Protein AF-A0A0T0MCL2-F1 (afdb_monomer_lite)

Sequence (71 aa):
MEKDFWVVAALDGGQQFDFFFYDEGENPPMYYYCSYLGEFDDNIFGEGPGIRKISDSFTKYVEKRIKAHKS

Secondary structu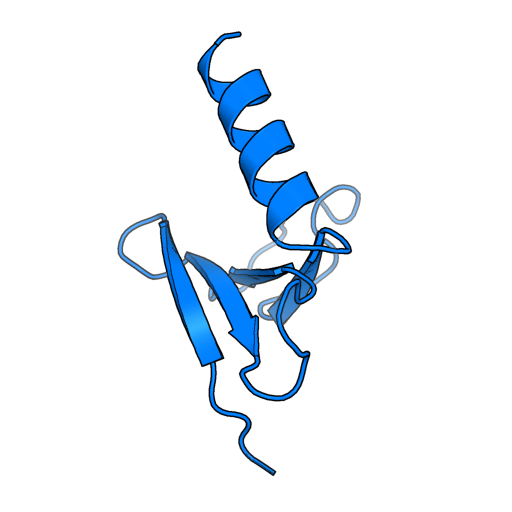re (DSSP, 8-state):
----EEEEEEEGGGTEEEEEEGGG-SS--EEEEE---S---HHHH-SSSEEEEEESSHHHHHHHHHHHHT-

Foldseek 3Di:
DDFDKDWPDADDPNQKTKIFTPVQDDWRFIKMFHQDQDCDPCVVDNHDTDIGTPGRTPVVVVVVVVVVVVD

Structure (mmCIF, N/CA/C/O backbone):
data_AF-A0A0T0MCL2-F1
#
_entry.id   AF-A0A0T0MCL2-F1
#
loop_
_atom_site.group_PDB
_atom_site.id
_atom_site.type_symbol
_atom_site.label_atom_id
_atom_site.label_alt_id
_atom_site.label_comp_id
_atom_site.label_asym_id
_atom_site.label_entity_id
_atom_site.label_seq_id
_atom_site.pdbx_PDB_ins_code
_atom_site.Cartn_x
_atom_site.Cartn_y
_atom_site.Cartn_z
_atom_site.occupancy
_atom_site.B_iso_or_equiv
_atom_site.auth_seq_id
_atom_site.auth_comp_id
_atom_site.auth_asym_id
_atom_site.auth_atom_id
_atom_site.pdbx_PDB_model_num
ATOM 1 N N . MET A 1 1 ? 13.197 -16.340 -0.053 1.00 56.47 1 MET A N 1
ATOM 2 C CA . ME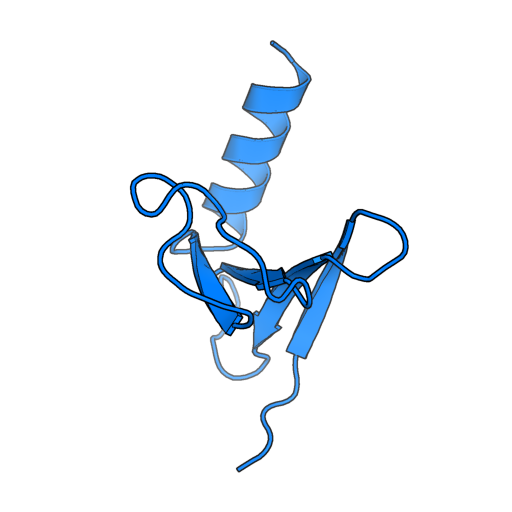T A 1 1 ? 11.755 -16.641 0.008 1.00 56.47 1 MET A CA 1
ATOM 3 C C . MET A 1 1 ? 11.071 -15.445 -0.610 1.00 56.47 1 MET A C 1
ATOM 5 O O . MET A 1 1 ? 11.327 -14.340 -0.146 1.00 56.47 1 MET A O 1
ATOM 9 N N . GLU A 1 2 ? 10.352 -15.636 -1.708 1.00 79.81 2 GLU A N 1
ATOM 10 C CA . GLU A 1 2 ? 9.537 -14.564 -2.282 1.00 79.81 2 GLU A CA 1
ATOM 11 C C . GLU A 1 2 ? 8.395 -14.277 -1.301 1.00 79.81 2 GLU A C 1
ATOM 13 O O . GLU A 1 2 ? 7.820 -15.211 -0.739 1.00 79.81 2 GLU A O 1
ATOM 18 N N . LYS A 1 3 ? 8.156 -12.997 -1.008 1.00 87.38 3 LYS A N 1
ATOM 19 C CA . LYS A 1 3 ? 7.061 -12.560 -0.144 1.00 87.38 3 LYS A CA 1
ATOM 20 C C . LYS A 1 3 ? 5.978 -11.952 -1.013 1.00 87.38 3 LYS A C 1
ATOM 22 O O . LYS A 1 3 ? 6.266 -11.036 -1.781 1.00 87.38 3 LYS A O 1
ATOM 27 N N . ASP A 1 4 ? 4.752 -12.419 -0.835 1.00 94.56 4 ASP A N 1
ATOM 28 C CA . ASP A 1 4 ? 3.596 -11.812 -1.475 1.00 94.56 4 ASP A CA 1
ATOM 29 C C . ASP A 1 4 ? 3.311 -10.436 -0.862 1.00 94.56 4 ASP A C 1
ATOM 31 O O . ASP A 1 4 ? 3.428 -10.223 0.352 1.00 94.56 4 ASP A O 1
ATOM 35 N N . PHE A 1 5 ? 2.931 -9.492 -1.717 1.00 94.69 5 PHE A N 1
ATOM 36 C CA . PHE A 1 5 ? 2.649 -8.116 -1.334 1.00 94.69 5 PHE A CA 1
ATOM 37 C C . PHE A 1 5 ? 1.420 -7.569 -2.059 1.00 94.69 5 PHE A C 1
ATOM 39 O O . PHE A 1 5 ? 1.051 -8.038 -3.137 1.00 94.69 5 PHE A O 1
ATOM 46 N N . TRP A 1 6 ? 0.808 -6.536 -1.477 1.00 95.56 6 TRP A N 1
ATOM 47 C CA . TRP A 1 6 ? -0.29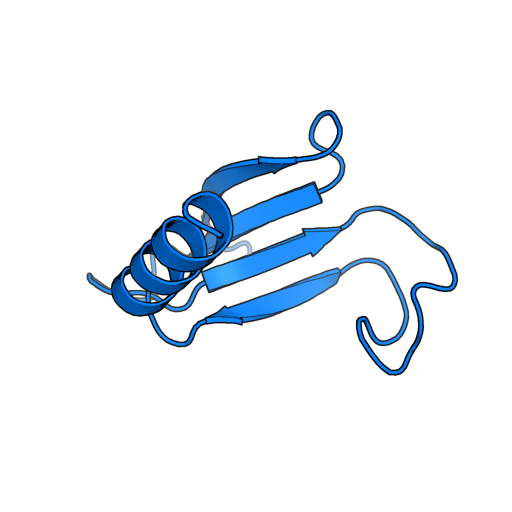3 -5.792 -2.089 1.00 95.56 6 TRP A CA 1
ATOM 48 C C . TRP A 1 6 ? 0.149 -4.364 -2.405 1.00 95.56 6 TRP A C 1
ATOM 50 O O . TRP A 1 6 ? 0.553 -3.619 -1.511 1.00 95.56 6 TRP A O 1
ATOM 60 N N . VAL A 1 7 ? 0.009 -3.950 -3.668 1.00 95.00 7 VAL A N 1
ATOM 61 C CA . VAL A 1 7 ? 0.244 -2.563 -4.104 1.00 95.00 7 VAL A CA 1
ATOM 62 C C . VAL A 1 7 ? -0.987 -1.700 -3.844 1.00 95.00 7 VAL A C 1
ATOM 64 O O . VAL A 1 7 ? -2.067 -1.964 -4.373 1.00 95.00 7 VAL A O 1
ATOM 67 N N . VAL A 1 8 ? -0.828 -0.655 -3.036 1.00 94.62 8 VAL A N 1
ATOM 68 C CA . VAL A 1 8 ? -1.927 0.251 -2.657 1.00 94.62 8 VAL A CA 1
ATOM 69 C C . VAL A 1 8 ? -1.957 1.527 -3.492 1.00 94.62 8 VAL A C 1
ATOM 71 O O . VAL A 1 8 ? -3.004 2.160 -3.604 1.00 94.62 8 VAL A O 1
ATOM 74 N N . ALA A 1 9 ? -0.824 1.910 -4.081 1.00 92.75 9 ALA A N 1
ATOM 75 C CA . ALA A 1 9 ? -0.733 3.052 -4.978 1.00 92.75 9 ALA A CA 1
ATOM 76 C C . ALA A 1 9 ? 0.343 2.800 -6.033 1.00 92.75 9 ALA A C 1
ATOM 78 O O . ALA A 1 9 ? 1.506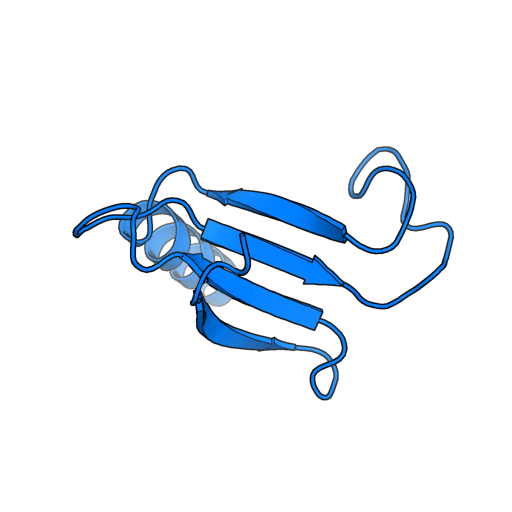 2.601 -5.692 1.00 92.75 9 ALA A O 1
ATOM 79 N N . ALA A 1 10 ? -0.048 2.843 -7.305 1.00 91.75 10 ALA A N 1
ATOM 80 C CA . ALA A 1 10 ? 0.886 2.902 -8.419 1.00 91.75 10 ALA A CA 1
ATOM 81 C C . ALA A 1 10 ? 1.173 4.369 -8.752 1.00 91.75 10 ALA A C 1
ATOM 83 O O . ALA A 1 10 ? 0.259 5.189 -8.858 1.00 91.75 10 ALA A O 1
ATOM 84 N N . LEU A 1 11 ? 2.447 4.687 -8.913 1.00 85.81 11 LEU A N 1
ATOM 85 C CA . LEU A 1 11 ? 2.960 6.011 -9.219 1.00 85.81 11 LEU A CA 1
ATOM 86 C C . LEU A 1 11 ? 3.785 5.915 -10.504 1.00 85.81 11 LEU A C 1
ATOM 88 O O . LEU A 1 11 ? 4.369 4.874 -10.808 1.00 85.81 11 LEU A O 1
ATOM 92 N N . ASP A 1 12 ? 3.814 7.006 -11.264 1.00 85.81 12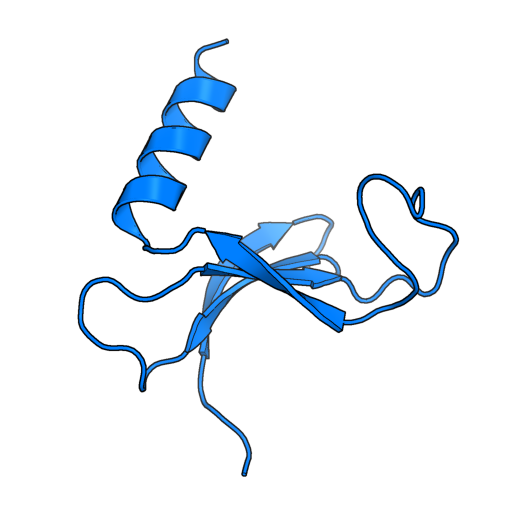 ASP A N 1
ATOM 93 C CA . ASP A 1 12 ? 4.727 7.158 -12.399 1.00 85.81 12 ASP A CA 1
ATOM 94 C C . ASP A 1 12 ? 4.701 5.972 -13.388 1.00 85.81 12 ASP A C 1
ATOM 96 O O . ASP A 1 12 ? 5.688 5.275 -13.623 1.00 85.81 12 ASP A O 1
ATOM 100 N N . GLY A 1 13 ? 3.501 5.646 -13.880 1.00 82.62 13 GLY A N 1
ATOM 101 C CA . GLY A 1 13 ? 3.304 4.553 -14.839 1.00 82.62 13 GLY A CA 1
ATOM 102 C C . GLY A 1 13 ? 3.642 3.152 -14.308 1.00 82.62 13 GLY A C 1
ATOM 103 O O . GLY A 1 13 ? 3.815 2.236 -15.107 1.00 82.62 13 GLY A O 1
ATOM 104 N N . GLY A 1 14 ? 3.745 2.974 -12.985 1.00 81.81 14 GLY A N 1
ATOM 105 C CA . GLY A 1 14 ? 4.086 1.699 -12.344 1.00 81.81 14 GLY A CA 1
ATOM 106 C C . GLY A 1 14 ? 5.583 1.488 -12.108 1.00 81.81 14 GLY A C 1
ATOM 107 O O . GLY A 1 14 ? 5.968 0.434 -11.609 1.00 81.81 14 GLY A O 1
ATOM 108 N N . GLN A 1 15 ? 6.427 2.476 -12.422 1.00 86.06 15 GLN A N 1
ATOM 109 C CA . GLN A 1 15 ? 7.857 2.460 -12.072 1.00 86.06 15 GLN A CA 1
ATOM 110 C C . GLN A 1 15 ? 8.092 2.721 -10.577 1.00 86.06 15 GLN A C 1
ATOM 112 O O . GLN A 1 15 ? 9.149 2.409 -10.029 1.00 86.06 15 GLN A O 1
ATOM 117 N N . GLN A 1 16 ? 7.090 3.284 -9.905 1.00 89.12 16 GLN A N 1
ATOM 118 C CA . GLN A 1 16 ? 7.105 3.563 -8.482 1.00 89.12 16 GLN A CA 1
ATOM 119 C C . GLN A 1 16 ? 5.810 3.052 -7.858 1.00 89.12 16 GLN A C 1
ATOM 121 O O . GLN A 1 16 ? 4.741 3.191 -8.455 1.00 89.12 16 GLN A O 1
ATOM 126 N N . PHE A 1 17 ? 5.860 2.471 -6.663 1.00 93.19 17 PHE A N 1
ATOM 127 C CA . PHE A 1 17 ? 4.630 2.056 -5.991 1.00 93.19 17 PHE A CA 1
ATOM 128 C C . PHE A 1 17 ? 4.773 1.912 -4.480 1.00 93.19 17 PHE A C 1
ATOM 130 O O . PHE A 1 17 ? 5.824 1.521 -3.977 1.00 93.19 17 PHE A O 1
ATOM 137 N N . ASP A 1 18 ? 3.673 2.175 -3.776 1.00 95.19 18 ASP A N 1
ATOM 138 C CA . ASP A 1 18 ? 3.547 1.929 -2.341 1.00 95.19 18 ASP A CA 1
ATOM 139 C C . ASP A 1 18 ? 2.849 0.586 -2.095 1.00 95.19 18 ASP A C 1
ATOM 141 O O . ASP A 1 18 ? 1.853 0.266 -2.755 1.00 95.19 18 ASP A O 1
ATOM 145 N N . PHE A 1 19 ? 3.336 -0.193 -1.131 1.00 95.75 19 PHE A N 1
ATOM 146 C CA . PHE A 1 19 ? 2.854 -1.549 -0.861 1.00 95.75 19 PHE A CA 1
ATOM 147 C C . PHE A 1 19 ? 3.092 -1.997 0.590 1.00 95.75 19 PHE A C 1
ATOM 149 O O . PHE A 1 19 ? 3.779 -1.318 1.353 1.00 95.75 19 PHE A O 1
ATOM 156 N N . PHE A 1 20 ? 2.540 -3.152 0.961 1.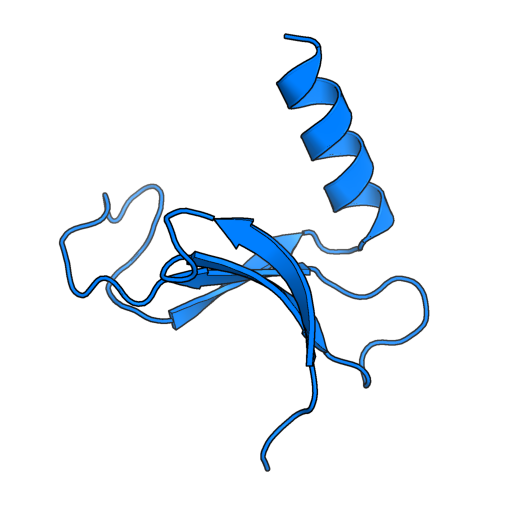00 96.88 20 PHE A N 1
ATOM 157 C CA . PHE A 1 20 ? 2.839 -3.873 2.208 1.00 96.88 20 PHE A CA 1
ATOM 158 C C . PHE A 1 20 ? 2.918 -5.384 1.961 1.00 96.88 20 PHE A C 1
ATOM 160 O O . PHE A 1 20 ? 2.387 -5.865 0.954 1.00 96.88 20 PHE A O 1
ATOM 167 N N . PHE A 1 21 ? 3.551 -6.134 2.868 1.00 96.06 21 PHE A N 1
ATOM 168 C CA . PHE A 1 21 ? 3.623 -7.598 2.786 1.00 96.06 21 PHE A CA 1
ATOM 169 C C . PHE A 1 21 ? 2.470 -8.271 3.544 1.00 96.06 21 PHE A C 1
ATOM 171 O O . PHE A 1 21 ? 2.055 -7.808 4.606 1.00 96.06 21 PHE A O 1
ATOM 178 N N . TYR A 1 22 ? 1.961 -9.396 3.031 1.00 93.88 22 TYR A N 1
ATOM 179 C CA . TYR A 1 22 ? 0.822 -10.090 3.659 1.00 93.88 22 TYR A CA 1
ATOM 180 C C . TYR A 1 22 ? 1.123 -10.716 5.021 1.00 93.88 22 TYR A C 1
ATOM 182 O O . TYR A 1 22 ? 0.200 -10.989 5.785 1.00 93.88 22 TYR A O 1
ATOM 190 N N . ASP A 1 23 ? 2.394 -10.939 5.343 1.00 94.56 23 ASP A N 1
ATOM 191 C CA . ASP A 1 23 ? 2.819 -11.583 6.584 1.00 94.56 23 ASP A CA 1
ATOM 192 C C . ASP A 1 23 ? 3.018 -10.604 7.758 1.00 94.56 23 ASP A C 1
ATOM 194 O O . ASP A 1 23 ? 3.513 -11.002 8.810 1.00 94.56 23 ASP A O 1
ATOM 198 N N . GLU A 1 24 ? 2.605 -9.337 7.616 1.00 93.88 24 GLU A N 1
ATOM 199 C CA . GLU A 1 24 ? 2.855 -8.268 8.599 1.00 93.88 24 GLU A CA 1
ATOM 200 C C . GLU A 1 24 ? 1.624 -7.855 9.438 1.00 93.88 24 GLU A C 1
ATOM 202 O O . GLU A 1 24 ? 1.678 -6.889 10.203 1.00 93.88 24 GLU A O 1
ATOM 207 N N . GLY A 1 25 ? 0.526 -8.614 9.354 1.00 93.00 25 GLY A N 1
ATOM 208 C CA . GLY A 1 25 ? -0.672 -8.436 10.187 1.00 93.00 25 GLY A CA 1
ATOM 209 C C . GLY A 1 25 ? -1.654 -7.360 9.696 1.00 93.00 25 GLY A C 1
ATOM 210 O O . GLY A 1 25 ? -1.576 -6.891 8.567 1.00 93.00 25 GLY A O 1
ATOM 211 N N . GLU A 1 26 ? -2.624 -6.989 10.545 1.00 93.81 26 GLU A N 1
ATOM 212 C CA . GLU A 1 26 ? -3.785 -6.158 10.154 1.00 93.81 26 GLU A CA 1
ATOM 213 C C . GLU A 1 26 ? -3.473 -4.669 9.930 1.00 93.81 26 GLU A C 1
ATOM 215 O O . GLU A 1 26 ? -4.218 -3.975 9.239 1.00 93.81 26 GLU A O 1
ATOM 220 N N . ASN A 1 27 ? -2.386 -4.155 10.509 1.00 96.56 27 ASN A N 1
ATOM 221 C CA . ASN A 1 27 ? -1.963 -2.763 10.341 1.00 96.56 27 ASN A CA 1
ATOM 222 C C . ASN A 1 27 ? -0.478 -2.703 9.958 1.00 96.56 27 ASN A C 1
ATOM 224 O O . ASN A 1 27 ? 0.347 -2.241 10.756 1.00 96.56 27 ASN A O 1
ATOM 228 N N . PRO A 1 28 ? -0.136 -3.222 8.770 1.00 97.62 28 PRO A N 1
ATOM 229 C CA . PRO A 1 28 ? 1.235 -3.529 8.410 1.00 97.62 28 PRO A CA 1
ATOM 230 C C . PRO A 1 28 ? 2.046 -2.253 8.154 1.00 97.62 28 PRO A C 1
ATOM 232 O O . PRO A 1 28 ? 1.474 -1.208 7.818 1.00 97.62 28 PRO A O 1
ATOM 235 N N . PRO A 1 29 ? 3.380 -2.311 8.279 1.00 97.62 29 PRO A N 1
ATOM 236 C CA . PRO A 1 29 ? 4.270 -1.300 7.730 1.00 97.62 29 PRO A CA 1
ATOM 237 C C . PRO A 1 29 ? 4.006 -1.052 6.244 1.00 97.62 29 PRO A C 1
ATOM 239 O O . PRO A 1 29 ? 3.589 -1.944 5.511 1.00 97.62 29 PRO A O 1
ATOM 242 N N . MET A 1 30 ? 4.301 0.164 5.792 1.00 97.19 30 MET A N 1
ATOM 243 C CA . MET A 1 30 ? 4.220 0.504 4.373 1.00 97.19 30 MET A CA 1
ATOM 244 C C . MET A 1 30 ? 5.598 0.702 3.797 1.00 97.19 30 MET A C 1
ATOM 246 O O . MET A 1 30 ? 6.463 1.320 4.428 1.00 97.19 30 MET A O 1
ATOM 250 N N . TYR A 1 31 ? 5.750 0.255 2.563 1.00 94.12 31 TYR A N 1
ATOM 251 C CA . TYR A 1 31 ? 6.964 0.349 1.788 1.00 94.12 31 TYR A CA 1
ATOM 252 C C . TYR A 1 31 ? 6.714 1.080 0.477 1.00 94.12 31 TYR A C 1
ATOM 254 O O . TYR A 1 31 ? 5.589 1.145 -0.005 1.00 94.12 31 TYR A O 1
ATOM 262 N N . TYR A 1 32 ? 7.786 1.614 -0.082 1.00 92.31 32 TYR A N 1
ATOM 263 C CA . TYR A 1 32 ? 7.864 2.228 -1.392 1.00 92.31 32 TYR A CA 1
ATOM 264 C C . TYR A 1 32 ? 8.908 1.480 -2.211 1.00 92.31 32 TYR A C 1
ATOM 266 O O . TYR A 1 32 ? 9.983 1.147 -1.699 1.00 92.31 32 TYR A O 1
ATOM 274 N N . TYR A 1 33 ? 8.587 1.225 -3.470 1.00 89.69 33 TYR A N 1
ATOM 275 C CA . TYR A 1 33 ? 9.504 0.719 -4.475 1.00 89.69 33 TYR A CA 1
ATOM 276 C C . TYR A 1 33 ? 9.706 1.763 -5.569 1.00 89.69 33 TYR A C 1
ATOM 278 O O . TYR A 1 33 ? 8.766 2.461 -5.951 1.00 89.69 33 TYR A O 1
ATOM 286 N N . CYS A 1 34 ? 10.926 1.814 -6.098 1.00 86.50 34 CYS A N 1
ATOM 287 C CA . CYS A 1 34 ? 11.307 2.613 -7.253 1.00 86.50 34 CYS A CA 1
ATOM 288 C C . CYS A 1 34 ? 12.262 1.803 -8.134 1.00 86.50 34 CYS A C 1
ATOM 290 O O . CYS A 1 34 ? 13.246 1.255 -7.631 1.00 86.50 34 CYS A O 1
ATOM 292 N N . SER A 1 35 ? 11.974 1.721 -9.432 1.00 81.50 35 SER A N 1
ATOM 293 C CA . SER A 1 35 ? 12.804 1.022 -10.424 1.00 81.50 35 SER A CA 1
ATOM 294 C C . SER A 1 35 ? 13.915 1.893 -11.021 1.00 81.50 35 SER A C 1
ATOM 296 O O . SER A 1 35 ? 14.795 1.368 -11.706 1.00 81.50 35 SER A O 1
ATOM 298 N N . TYR A 1 36 ? 13.894 3.210 -10.792 1.00 76.88 36 TYR A N 1
ATOM 299 C CA . TYR A 1 36 ? 14.876 4.119 -11.371 1.00 76.88 36 TYR A CA 1
ATOM 300 C C . TYR A 1 36 ? 16.263 3.912 -10.754 1.00 76.88 36 TYR A C 1
ATOM 302 O O . TYR A 1 36 ? 16.475 4.053 -9.552 1.00 76.88 36 TYR A O 1
ATOM 310 N N . LEU A 1 37 ? 17.225 3.616 -11.625 1.00 62.34 37 LEU A N 1
ATOM 311 C CA . LEU A 1 37 ? 18.658 3.600 -11.350 1.00 62.34 37 LEU A CA 1
ATOM 312 C C . LEU A 1 37 ? 19.210 5.013 -11.593 1.00 62.34 37 LEU A C 1
ATOM 314 O O . LEU A 1 37 ? 19.748 5.290 -12.662 1.00 62.34 37 LEU A O 1
ATOM 318 N N . GLY A 1 38 ? 19.013 5.938 -10.659 1.00 57.44 38 GLY A N 1
ATOM 319 C CA . GLY A 1 38 ? 19.527 7.305 -10.785 1.00 57.44 38 GLY A CA 1
ATOM 320 C C . GLY A 1 38 ? 19.811 7.943 -9.433 1.00 57.44 38 GLY A C 1
ATOM 321 O O . GLY A 1 38 ? 19.299 7.462 -8.422 1.00 57.44 38 GLY A O 1
ATOM 322 N N . GLU A 1 39 ? 20.622 9.009 -9.445 1.00 51.06 39 GLU A N 1
ATOM 323 C CA . GLU A 1 39 ? 20.942 9.891 -8.308 1.00 51.06 39 GLU A CA 1
ATOM 324 C C . GLU A 1 39 ? 19.673 10.592 -7.805 1.00 51.06 39 GLU A C 1
ATOM 326 O O . GLU A 1 39 ? 19.406 11.770 -8.040 1.00 51.06 39 GLU A O 1
ATOM 331 N N . PHE A 1 40 ? 18.817 9.825 -7.154 1.00 53.41 40 PHE A N 1
ATOM 332 C CA . PHE A 1 40 ? 17.848 10.363 -6.232 1.00 53.41 40 PHE A CA 1
ATOM 333 C C . PHE A 1 40 ? 18.638 10.938 -5.057 1.00 53.41 40 PHE A C 1
ATOM 335 O O . PHE A 1 40 ? 19.464 10.223 -4.505 1.00 53.41 40 PHE A O 1
ATOM 342 N N . ASP A 1 41 ? 18.405 12.214 -4.719 1.00 48.84 41 ASP A N 1
ATOM 343 C CA . ASP A 1 41 ? 19.083 12.931 -3.628 1.00 48.84 41 ASP A CA 1
ATOM 344 C C . ASP A 1 41 ? 19.314 11.992 -2.440 1.00 48.84 41 ASP A C 1
ATOM 346 O O . ASP A 1 41 ? 18.350 11.574 -1.790 1.00 48.84 41 ASP A O 1
ATOM 350 N N . ASP A 1 42 ? 20.577 11.638 -2.182 1.00 48.66 42 ASP A N 1
ATOM 351 C CA . ASP A 1 42 ? 20.959 10.665 -1.155 1.00 48.66 42 ASP A CA 1
ATOM 352 C C . ASP A 1 42 ? 20.423 11.059 0.234 1.00 48.66 42 ASP A C 1
ATOM 354 O O . ASP A 1 42 ? 20.253 10.207 1.109 1.00 48.66 42 ASP A O 1
ATOM 358 N N . ASN A 1 43 ? 20.079 12.342 0.419 1.00 48.50 43 ASN A N 1
ATOM 359 C CA . ASN A 1 43 ? 19.496 12.885 1.645 1.00 48.50 43 ASN A CA 1
ATOM 360 C C . ASN A 1 43 ? 17.986 12.629 1.798 1.00 48.50 43 ASN A C 1
ATOM 362 O O . ASN A 1 43 ? 17.468 12.704 2.912 1.00 48.50 43 ASN A O 1
ATOM 366 N N . ILE A 1 44 ? 17.263 12.341 0.712 1.00 52.16 44 ILE A N 1
ATOM 367 C CA . ILE A 1 44 ? 15.814 12.053 0.725 1.00 52.16 44 ILE A CA 1
ATOM 368 C C . ILE A 1 44 ? 15.560 10.587 0.369 1.00 52.16 44 ILE A C 1
ATOM 370 O O . ILE A 1 44 ? 14.614 9.959 0.855 1.00 52.16 44 ILE A O 1
ATOM 374 N N . PHE A 1 45 ? 16.419 10.028 -0.475 1.00 52.00 45 PHE A N 1
ATOM 375 C CA . PHE A 1 45 ? 16.152 8.807 -1.189 1.00 52.00 45 PHE A CA 1
ATOM 376 C C . PHE A 1 45 ? 17.443 7.986 -1.439 1.00 52.00 45 PHE A C 1
ATOM 378 O O . PHE A 1 45 ? 17.670 7.604 -2.579 1.00 52.00 45 PHE A O 1
ATOM 385 N N . GLY A 1 46 ? 18.202 7.630 -0.393 1.00 49.06 46 GLY A N 1
ATOM 386 C CA . GLY A 1 46 ? 19.496 6.909 -0.465 1.00 49.06 46 GLY A CA 1
ATOM 387 C C . GLY A 1 46 ? 19.679 5.854 -1.573 1.00 49.06 46 GLY A C 1
ATOM 388 O O . GLY A 1 46 ? 18.740 5.158 -1.917 1.00 49.06 46 GLY A O 1
ATOM 389 N N . GLU A 1 47 ? 20.893 5.734 -2.106 1.00 46.53 47 GLU A N 1
ATOM 390 C CA . GLU A 1 47 ? 21.303 5.007 -3.324 1.00 46.53 47 GLU A CA 1
ATOM 391 C C . GLU A 1 47 ? 20.417 3.836 -3.839 1.00 46.53 47 GLU A C 1
ATOM 393 O O . GLU A 1 47 ? 20.282 2.781 -3.215 1.00 46.53 47 GLU A O 1
ATOM 398 N N . GLY A 1 48 ? 19.906 3.990 -5.070 1.00 52.25 48 GLY A N 1
ATOM 399 C CA . GLY A 1 48 ? 19.516 2.888 -5.965 1.00 52.25 48 GLY A CA 1
ATOM 400 C C . GLY A 1 48 ? 18.060 2.382 -5.904 1.00 52.25 48 GLY A C 1
ATOM 401 O O . GLY A 1 48 ? 17.292 2.736 -4.998 1.00 52.25 48 GLY A O 1
ATOM 402 N N . PRO A 1 49 ? 17.661 1.542 -6.887 1.00 60.97 49 PRO A N 1
ATOM 403 C CA . PRO A 1 49 ? 16.347 0.919 -6.931 1.00 60.97 49 PRO A CA 1
ATOM 404 C C . PRO A 1 49 ? 16.205 -0.043 -5.761 1.00 60.97 49 PRO A C 1
ATOM 406 O O . PRO A 1 49 ? 17.088 -0.855 -5.479 1.00 60.97 49 PRO A O 1
ATOM 409 N N . GLY A 1 50 ? 15.077 0.028 -5.068 1.00 75.81 50 GLY A N 1
ATOM 410 C CA . GLY A 1 50 ? 14.911 -0.780 -3.876 1.00 75.81 50 GLY A CA 1
ATOM 411 C C . GLY A 1 50 ? 13.617 -0.533 -3.134 1.00 75.81 50 GLY A C 1
ATOM 412 O O . GLY A 1 50 ? 12.846 0.374 -3.438 1.00 75.81 50 GLY A O 1
ATOM 413 N N . ILE A 1 51 ? 13.406 -1.391 -2.144 1.00 86.00 51 ILE A N 1
ATOM 414 C CA . ILE A 1 51 ? 12.270 -1.365 -1.232 1.00 86.00 51 ILE A CA 1
ATOM 415 C C . ILE A 1 51 ? 12.657 -0.539 -0.009 1.00 86.00 51 ILE A C 1
ATOM 417 O O . ILE A 1 51 ? 13.692 -0.793 0.609 1.00 86.00 51 ILE A O 1
ATOM 421 N N . ARG A 1 52 ? 11.819 0.425 0.375 1.00 86.00 52 ARG A N 1
ATOM 422 C CA . ARG A 1 52 ? 12.062 1.280 1.546 1.00 86.00 52 ARG A CA 1
ATOM 423 C C . ARG A 1 52 ? 10.820 1.414 2.383 1.00 86.00 52 ARG A C 1
ATOM 425 O O . ARG A 1 52 ? 9.752 1.666 1.851 1.00 86.00 52 ARG A O 1
ATOM 432 N N . LYS A 1 53 ? 10.962 1.309 3.697 1.00 92.38 53 LYS A N 1
ATOM 433 C CA . LYS A 1 53 ? 9.850 1.533 4.616 1.00 92.38 53 LYS A CA 1
ATOM 434 C C . LYS A 1 53 ? 9.530 3.031 4.691 1.00 92.38 53 LYS A C 1
ATOM 436 O O . LYS A 1 53 ? 10.399 3.833 5.017 1.00 92.38 53 LYS A O 1
ATOM 441 N N . ILE A 1 54 ? 8.284 3.398 4.409 1.00 93.94 54 ILE A N 1
ATOM 442 C CA . ILE A 1 54 ? 7.782 4.785 4.390 1.00 93.94 54 ILE A CA 1
ATOM 443 C C . ILE A 1 54 ? 6.787 5.086 5.517 1.00 93.94 54 ILE A C 1
ATOM 445 O O . ILE A 1 54 ? 6.479 6.252 5.778 1.00 93.94 54 ILE A O 1
ATOM 449 N N . SER A 1 55 ? 6.275 4.050 6.188 1.00 96.56 55 SER A N 1
ATOM 450 C CA . SER A 1 55 ? 5.420 4.172 7.370 1.00 96.56 55 SER A CA 1
ATOM 451 C C . SER A 1 55 ? 5.527 2.932 8.253 1.00 96.56 55 SER A C 1
ATOM 453 O O . SER A 1 55 ? 5.712 1.821 7.761 1.00 96.56 55 SER A O 1
ATOM 455 N N . ASP A 1 56 ? 5.356 3.109 9.562 1.00 96.69 56 ASP A N 1
ATOM 456 C CA . ASP A 1 56 ? 5.276 2.002 10.522 1.00 96.69 56 ASP A CA 1
ATOM 457 C C . ASP A 1 56 ? 3.945 1.258 10.493 1.00 96.69 56 ASP A C 1
ATOM 459 O O . ASP A 1 56 ? 3.869 0.152 11.015 1.00 96.69 56 ASP A O 1
ATOM 463 N N . SER A 1 57 ? 2.903 1.872 9.932 1.00 97.88 57 SER A N 1
ATOM 464 C CA . SER A 1 57 ? 1.580 1.265 9.833 1.00 97.88 57 SER A CA 1
ATOM 465 C C . SER A 1 57 ? 0.770 1.826 8.662 1.00 97.88 57 SER A C 1
ATOM 467 O O . SER A 1 57 ? 0.989 2.970 8.230 1.00 97.88 57 SER A O 1
ATOM 469 N N . PHE A 1 58 ? -0.199 1.050 8.179 1.00 97.06 58 PHE A N 1
ATOM 470 C CA . PHE A 1 58 ? -1.107 1.449 7.108 1.00 97.06 58 PHE A CA 1
ATOM 471 C C . PHE A 1 58 ? -1.961 2.654 7.516 1.00 97.06 58 PHE A C 1
ATOM 473 O O . PHE A 1 58 ? -2.088 3.612 6.753 1.00 97.06 58 PHE A O 1
ATOM 480 N N . THR A 1 59 ? -2.461 2.685 8.757 1.00 97.88 59 THR A N 1
ATOM 481 C CA . THR A 1 59 ? -3.230 3.833 9.273 1.00 97.88 59 THR A CA 1
ATOM 482 C C . THR A 1 59 ? -2.429 5.134 9.206 1.00 97.88 59 THR A C 1
ATOM 484 O O . THR A 1 59 ? -2.902 6.123 8.646 1.00 97.88 59 THR A O 1
ATOM 487 N N . LYS A 1 60 ? -1.186 5.132 9.716 1.00 97.62 60 LYS A N 1
ATOM 488 C CA . LYS A 1 60 ? -0.315 6.321 9.694 1.00 97.62 60 LYS A CA 1
ATOM 489 C C . LYS A 1 60 ? -0.026 6.780 8.264 1.00 97.62 60 LYS A C 1
ATOM 491 O O . LYS A 1 60 ? 0.018 7.982 7.999 1.00 97.62 60 LYS A O 1
ATOM 496 N N . TYR A 1 61 ? 0.151 5.831 7.344 1.00 96.75 61 TYR A N 1
ATOM 497 C CA . TYR A 1 61 ? 0.353 6.116 5.926 1.00 96.75 61 TYR A CA 1
ATOM 498 C C . TYR A 1 61 ? -0.856 6.846 5.319 1.00 96.75 61 TYR A C 1
ATOM 500 O O . TYR A 1 61 ? -0.688 7.917 4.727 1.00 96.75 61 TYR A O 1
ATOM 508 N N . VAL A 1 62 ? -2.071 6.326 5.528 1.00 95.94 62 VAL A N 1
ATOM 509 C CA . VAL A 1 62 ? -3.314 6.930 5.018 1.00 95.94 62 VAL A CA 1
ATOM 510 C C . VAL A 1 62 ? -3.514 8.338 5.580 1.00 95.94 62 VAL A C 1
ATOM 512 O O . VAL A 1 62 ? -3.754 9.277 4.821 1.00 95.94 62 VAL A O 1
ATOM 515 N N . GLU A 1 63 ? -3.346 8.529 6.890 1.00 96.81 63 GLU A N 1
ATOM 516 C CA . GLU A 1 63 ? -3.482 9.848 7.521 1.00 96.81 63 GLU A CA 1
ATOM 517 C C . GLU A 1 63 ? -2.490 10.874 6.960 1.00 96.81 63 GLU A C 1
ATOM 519 O O . GLU A 1 63 ? -2.863 12.023 6.698 1.00 96.81 63 GLU A O 1
ATOM 524 N N . LYS A 1 64 ? -1.229 10.471 6.747 1.00 93.88 64 LYS A N 1
ATOM 525 C CA . LYS A 1 64 ? -0.196 11.333 6.153 1.00 93.88 64 LYS A CA 1
ATOM 526 C C . LYS A 1 64 ? -0.567 11.739 4.726 1.00 93.88 64 LYS A C 1
ATOM 528 O O . LYS A 1 64 ? -0.463 12.919 4.392 1.00 93.88 64 LYS A O 1
ATOM 533 N N . ARG A 1 65 ? -1.037 10.794 3.903 1.00 91.75 65 ARG A N 1
ATOM 534 C CA . ARG A 1 65 ? -1.477 11.057 2.519 1.00 91.75 65 ARG A CA 1
ATOM 535 C C . ARG A 1 65 ? -2.686 11.995 2.471 1.00 91.75 65 ARG A C 1
ATOM 537 O O . ARG A 1 65 ? -2.673 12.946 1.695 1.00 91.75 65 ARG A O 1
ATOM 544 N N . ILE A 1 66 ? -3.683 11.795 3.339 1.00 94.00 66 ILE A N 1
ATOM 545 C CA . ILE A 1 66 ? -4.856 12.683 3.440 1.00 94.00 66 ILE A CA 1
ATOM 546 C C . ILE A 1 66 ? -4.435 14.111 3.799 1.00 94.00 66 ILE A C 1
ATOM 548 O O . ILE A 1 66 ? -4.929 15.061 3.195 1.00 94.00 66 ILE A O 1
ATOM 552 N N . LYS A 1 67 ? -3.530 14.279 4.774 1.00 94.25 67 LYS A N 1
ATOM 553 C CA . LYS A 1 67 ? -3.028 15.607 5.168 1.00 94.25 67 LYS A CA 1
ATOM 554 C C . LYS A 1 67 ? -2.298 16.293 4.013 1.00 94.25 67 LYS A C 1
ATOM 556 O O . LYS A 1 67 ? -2.604 17.443 3.718 1.00 94.25 67 LYS A O 1
ATOM 561 N N . ALA A 1 68 ? -1.404 15.575 3.335 1.00 88.38 68 ALA A N 1
ATOM 562 C CA . ALA A 1 68 ? -0.647 16.109 2.205 1.00 88.38 68 ALA A CA 1
ATOM 563 C C . ALA A 1 68 ? -1.541 16.541 1.029 1.00 88.38 68 ALA A C 1
ATOM 565 O O . ALA A 1 68 ? -1.221 17.514 0.368 1.00 88.38 68 ALA A O 1
ATOM 566 N N . HIS A 1 69 ? -2.665 15.858 0.784 1.00 83.25 69 HIS A N 1
ATOM 567 C CA . HIS A 1 69 ? -3.585 16.207 -0.308 1.00 83.25 69 HIS A CA 1
ATOM 568 C C . HIS A 1 69 ? -4.525 17.383 0.010 1.00 83.25 69 HIS A C 1
ATOM 570 O O . HIS A 1 69 ? -5.122 17.964 -0.889 1.00 83.25 69 HIS A O 1
ATOM 576 N N . LYS A 1 70 ? -4.702 17.716 1.293 1.00 78.88 70 LYS A N 1
ATOM 577 C CA . LYS A 1 70 ? -5.509 18.865 1.738 1.00 78.88 70 LYS A CA 1
ATOM 578 C C . LYS A 1 70 ? -4.705 20.166 1.850 1.00 78.88 70 LYS A C 1
ATOM 580 O O . LYS A 1 70 ? -5.291 21.188 2.197 1.00 78.88 70 LYS A O 1
ATOM 585 N N . SER A 1 71 ? -3.392 20.089 1.647 1.00 61.12 71 SER A N 1
ATOM 586 C CA . SER A 1 71 ? -2.439 21.200 1.743 1.00 61.12 71 SER A CA 1
ATOM 587 C C . SER A 1 71 ? -2.149 21.744 0.352 1.00 61.12 71 SER A C 1
ATOM 589 O O . SER A 1 71 ? -2.010 22.977 0.235 1.00 61.12 71 SER A O 1
#

pLDDT: mean 83.47, std 16.57, range [46.53, 97.88]

Radius of gyration: 12.86 Å; chains: 1; bounding box: 27×38×25 Å